Protein AF-A0A962MJF7-F1 (afdb_monomer)

Secondary structure (DSSP, 8-state):
-HHHHHHHHHHHHHHHHHHHHHHHHHHHHHHT-THHHHTT---HHHHHHHHHHTT--HHHHHHHHHHHHHH-HHHHHHHHHHTT--HHHHHHHHT-

Solvent-accessible surface area (backbone atoms only — not comparable to full-atom values): 5480 Å² total; per-residue (Å²): 107,73,70,53,58,53,50,55,50,50,57,48,52,53,52,49,52,53,51,52,53,52,50,51,54,51,50,31,64,73,69,70,41,68,67,73,58,58,76,81,48,64,37,58,68,55,48,54,50,48,42,43,74,72,68,41,52,74,66,53,49,50,52,50,50,49,48,40,45,73,75,37,50,69,60,43,51,54,49,47,48,66,31,69,53,52,71,78,55,47,58,56,60,77,71,104

Radius of gyration: 16.14 Å; Cα contacts (8 Å, |Δi|>4): 37; chains: 1; bounding box: 36×28×46 Å

Nearest PDB structures (foldseek):
  4yln-assembly1_F  TM=2.758E-01  e=7.941E+00  Escherichia coli

Foldseek 3Di:
DVVVVVVVVVVVVVVVVLVVLVVVVVVCVVVVPVVVNVVPACAPVNVVVVCVVVPDDPVNVLVVLQVCCVPPVPVSLVVCVSNVDDPVVSVVSSVD

Mean predicted aligned error: 7.61 Å

Structure (mmCIF, N/CA/C/O backbone):
data_AF-A0A962MJF7-F1
#
_entry.id   AF-A0A962MJF7-F1
#
loop_
_atom_site.group_PDB
_atom_site.id
_atom_site.type_symbol
_atom_site.label_atom_id
_atom_site.label_alt_id
_atom_site.label_comp_id
_atom_site.label_asym_id
_atom_site.label_entity_id
_atom_site.label_seq_id
_atom_site.pdbx_PDB_ins_code
_atom_site.Cartn_x
_atom_site.Cartn_y
_atom_site.Cartn_z
_atom_site.occupancy
_atom_site.B_iso_or_equiv
_atom_site.auth_seq_id
_atom_site.auth_comp_id
_atom_site.auth_asym_id
_atom_site.auth_atom_id
_atom_site.pdbx_PDB_model_num
ATOM 1 N N . SER A 1 1 ? -12.677 11.860 26.730 1.00 79.38 1 SER A N 1
ATOM 2 C CA . SER A 1 1 ? -11.894 13.112 26.669 1.00 79.38 1 SER A CA 1
ATOM 3 C C . SER A 1 1 ? -11.973 13.668 25.253 1.00 79.38 1 SER A C 1
ATOM 5 O O . SER A 1 1 ? -12.218 12.888 24.339 1.00 79.38 1 SER A O 1
ATOM 7 N N . GLN A 1 2 ? -11.758 14.974 25.053 1.00 85.12 2 GLN A N 1
ATOM 8 C CA . GLN A 1 2 ? -11.687 15.576 23.707 1.00 85.12 2 GLN A CA 1
ATOM 9 C C . GLN A 1 2 ? -10.656 14.870 22.809 1.00 85.12 2 GLN A C 1
ATOM 11 O O . GLN A 1 2 ? -10.923 14.628 21.640 1.00 85.12 2 GLN A O 1
ATOM 16 N N . SER A 1 3 ? -9.531 14.433 23.384 1.00 91.12 3 SER A N 1
ATOM 17 C CA . SER A 1 3 ? -8.518 13.641 22.674 1.00 91.12 3 SER A CA 1
ATOM 18 C C . SER A 1 3 ? -9.065 12.339 22.073 1.00 91.12 3 SER A C 1
ATOM 20 O O . SER A 1 3 ? -8.661 11.983 20.974 1.00 91.12 3 SER A O 1
ATOM 22 N N . ARG A 1 4 ? -9.996 11.645 22.746 1.00 93.12 4 ARG A N 1
ATOM 23 C CA . ARG A 1 4 ? -10.601 10.423 22.191 1.00 93.12 4 ARG A CA 1
ATOM 24 C C . ARG A 1 4 ? -11.481 10.732 20.979 1.00 93.12 4 ARG A C 1
ATOM 26 O O . ARG A 1 4 ? -11.314 10.093 19.960 1.00 93.12 4 ARG A O 1
ATOM 33 N N . ILE A 1 5 ? -12.317 11.768 21.062 1.00 95.56 5 ILE A N 1
ATOM 34 C CA . ILE A 1 5 ? -13.199 12.179 19.953 1.00 95.56 5 ILE A CA 1
ATOM 35 C C . ILE A 1 5 ? -12.380 12.559 18.711 1.00 95.56 5 ILE A C 1
ATOM 37 O O . ILE A 1 5 ? -12.735 12.182 17.602 1.00 95.56 5 ILE A O 1
ATOM 41 N N . LEU A 1 6 ? -11.263 13.273 18.894 1.00 94.75 6 LEU A N 1
ATOM 42 C CA . LEU A 1 6 ? -10.377 13.636 17.783 1.00 94.75 6 LEU A CA 1
ATOM 43 C C . LEU A 1 6 ? -9.688 12.418 17.154 1.00 94.75 6 LEU A C 1
ATOM 45 O O . LEU A 1 6 ? -9.541 12.383 15.938 1.00 94.75 6 LEU A O 1
ATOM 49 N N . LYS A 1 7 ? -9.291 11.422 17.958 1.00 89.31 7 LYS A N 1
ATOM 50 C CA . LYS A 1 7 ? -8.733 10.159 17.449 1.00 89.31 7 LYS A CA 1
ATOM 51 C C . LYS A 1 7 ? -9.777 9.349 16.683 1.00 89.31 7 LYS A C 1
ATOM 53 O O . LYS A 1 7 ? -9.504 8.922 15.572 1.00 89.31 7 LYS A O 1
ATOM 58 N N . ASP A 1 8 ? -10.984 9.226 17.230 1.00 92.75 8 ASP A N 1
ATOM 59 C CA . ASP A 1 8 ? -12.074 8.498 16.577 1.00 92.75 8 ASP A CA 1
ATOM 60 C C . ASP A 1 8 ? -12.432 9.138 15.221 1.00 92.75 8 ASP A C 1
ATOM 62 O O . ASP A 1 8 ? -12.630 8.431 14.232 1.00 92.75 8 ASP A O 1
ATOM 66 N N . HIS A 1 9 ? -12.456 10.477 15.156 1.00 93.38 9 HIS A N 1
ATOM 67 C CA . HIS A 1 9 ? -12.688 11.214 13.912 1.00 93.38 9 HIS A CA 1
ATOM 68 C C . HIS A 1 9 ? -11.527 11.072 12.918 1.00 93.38 9 HIS A C 1
ATOM 70 O O . HIS A 1 9 ? -11.760 10.924 11.723 1.00 93.38 9 HIS A O 1
ATOM 76 N N . PHE A 1 10 ? -10.280 11.077 13.394 1.00 88.12 10 PHE A N 1
ATOM 77 C CA . PHE A 1 10 ? -9.115 10.805 12.552 1.00 88.12 10 PHE A CA 1
ATOM 78 C C . PHE A 1 10 ? -9.213 9.419 11.896 1.00 88.12 10 PHE A C 1
ATOM 80 O O . PHE A 1 10 ? -9.077 9.302 10.680 1.00 88.12 10 PHE A O 1
ATOM 87 N N . ASP A 1 11 ? -9.546 8.388 12.674 1.00 84.69 11 ASP A N 1
ATOM 88 C CA . ASP A 1 11 ? -9.709 7.027 12.153 1.00 84.69 11 ASP A CA 1
ATOM 89 C C . ASP A 1 11 ? -10.888 6.919 11.170 1.00 84.69 11 ASP A C 1
ATOM 91 O O . ASP A 1 11 ? -10.885 6.084 10.263 1.00 84.69 11 ASP A O 1
ATOM 95 N N . GLU A 1 12 ? -11.927 7.739 11.344 1.00 93.75 12 GLU A N 1
ATOM 96 C CA . GLU A 1 12 ? -13.044 7.841 10.403 1.00 93.75 12 GLU A CA 1
ATOM 97 C C . GLU A 1 12 ? -12.625 8.477 9.077 1.00 93.75 12 GLU A C 1
ATOM 99 O O . GLU A 1 12 ? -12.917 7.910 8.022 1.00 93.75 12 GLU A O 1
ATOM 104 N N . LEU A 1 13 ? -11.862 9.571 9.122 1.00 89.06 13 LEU A N 1
ATOM 105 C CA . LEU A 1 13 ? -11.303 10.205 7.927 1.00 89.06 13 LEU A CA 1
ATOM 106 C C . LEU A 1 13 ? -10.400 9.242 7.148 1.00 89.06 13 LEU A C 1
ATOM 108 O O . LEU A 1 13 ? -10.494 9.171 5.924 1.00 89.06 13 LEU A O 1
ATOM 112 N N . GLU A 1 14 ? -9.578 8.445 7.832 1.00 80.00 14 GLU A N 1
ATOM 113 C CA . GLU A 1 14 ? -8.756 7.416 7.180 1.00 80.00 14 GLU A CA 1
ATOM 114 C C . GLU A 1 14 ? -9.615 6.371 6.444 1.00 80.00 14 GLU A C 1
ATOM 116 O O . GLU A 1 14 ? -9.333 6.012 5.294 1.00 80.00 14 GLU A O 1
ATOM 121 N N . ARG A 1 15 ? -10.727 5.927 7.051 1.00 82.06 15 ARG A N 1
ATOM 122 C CA . ARG A 1 15 ? -11.680 5.012 6.395 1.00 82.06 15 ARG A CA 1
ATOM 123 C C . ARG A 1 15 ? -12.336 5.647 5.168 1.00 82.06 15 ARG A C 1
ATOM 125 O O . ARG A 1 15 ? -12.483 4.976 4.143 1.00 82.06 15 ARG A O 1
ATOM 132 N N . GLU A 1 16 ? -12.712 6.921 5.246 1.00 89.62 16 GLU A N 1
ATOM 133 C CA . GLU A 1 16 ? -13.288 7.656 4.116 1.00 89.62 16 GLU A CA 1
ATOM 134 C C . GLU A 1 16 ? -12.284 7.822 2.972 1.00 89.62 16 GLU A C 1
ATOM 136 O O . GLU A 1 16 ? -12.614 7.543 1.817 1.00 89.62 16 GLU A O 1
ATOM 141 N N . ILE A 1 17 ? -11.036 8.185 3.274 1.00 79.50 17 ILE A N 1
ATOM 142 C CA . ILE A 1 17 ? -9.953 8.286 2.286 1.00 79.50 17 ILE A CA 1
ATOM 143 C C . ILE A 1 17 ? -9.742 6.940 1.585 1.00 79.50 17 ILE A C 1
ATOM 145 O O . ILE A 1 17 ? -9.630 6.890 0.354 1.00 79.50 17 ILE A O 1
ATOM 149 N N . ALA A 1 18 ? -9.725 5.835 2.335 1.00 76.12 18 ALA A N 1
ATOM 150 C CA . ALA A 1 18 ? -9.603 4.496 1.764 1.00 76.12 18 ALA A CA 1
ATOM 151 C C . ALA A 1 18 ? -10.773 4.161 0.819 1.00 76.12 18 ALA A C 1
ATOM 153 O O . ALA A 1 18 ? -10.557 3.625 -0.276 1.00 76.12 18 ALA A O 1
ATOM 154 N N . LEU A 1 19 ? -12.006 4.519 1.197 1.00 84.06 19 LEU A N 1
ATOM 155 C CA . LEU A 1 19 ? -13.192 4.333 0.360 1.00 84.06 19 LEU A CA 1
ATOM 156 C C . LEU A 1 19 ? -13.120 5.169 -0.926 1.00 84.06 19 LEU A C 1
ATOM 158 O O . LEU A 1 19 ? -13.351 4.635 -2.013 1.00 84.06 19 LEU A O 1
ATOM 162 N N . LEU A 1 20 ? -12.751 6.447 -0.824 1.00 87.31 20 LEU A N 1
ATOM 163 C CA . LEU A 1 20 ? -12.604 7.349 -1.969 1.00 87.31 20 LEU A CA 1
ATOM 164 C C . LEU A 1 20 ? -11.527 6.854 -2.941 1.00 87.31 20 LEU A C 1
ATOM 166 O O . LEU A 1 20 ? -11.754 6.816 -4.150 1.00 87.31 20 LEU A O 1
ATOM 170 N N . ARG A 1 21 ? -10.383 6.373 -2.436 1.00 80.00 21 ARG A N 1
ATOM 171 C CA . ARG A 1 21 ? -9.337 5.749 -3.268 1.00 80.00 21 ARG A CA 1
ATOM 172 C C . ARG A 1 21 ? -9.851 4.505 -3.994 1.00 80.00 21 ARG A C 1
ATOM 174 O O . ARG A 1 21 ? -9.543 4.303 -5.168 1.00 80.00 21 ARG A O 1
ATOM 181 N N . LYS A 1 22 ? -10.658 3.668 -3.332 1.00 81.12 22 LYS A N 1
ATOM 182 C CA . LYS A 1 22 ? -11.290 2.500 -3.971 1.00 81.12 22 LYS A CA 1
ATOM 183 C C . LYS A 1 22 ? -12.248 2.922 -5.090 1.00 81.12 22 LYS A C 1
ATOM 185 O O . LYS A 1 22 ? -12.241 2.303 -6.152 1.00 81.12 22 LYS A O 1
ATOM 190 N N . GLN A 1 23 ? -13.034 3.975 -4.873 1.00 87.94 23 GLN A N 1
ATOM 191 C CA . GLN A 1 23 ? -13.927 4.532 -5.893 1.00 87.94 23 GLN A CA 1
ATOM 192 C C . GLN A 1 23 ? -13.142 5.088 -7.088 1.00 87.94 23 GLN A C 1
ATOM 194 O O . GLN A 1 23 ? -13.480 4.771 -8.225 1.00 87.94 23 GLN A O 1
ATOM 199 N N . GLN A 1 24 ? -12.049 5.823 -6.851 1.00 84.31 24 GLN A N 1
ATOM 200 C CA . GLN A 1 24 ? -11.153 6.286 -7.917 1.00 84.31 24 GLN A CA 1
ATOM 201 C C . GLN A 1 24 ? -10.612 5.120 -8.751 1.00 84.31 24 GLN A C 1
ATOM 203 O O . GLN A 1 24 ? -10.692 5.164 -9.976 1.00 84.31 24 GLN A O 1
ATOM 208 N N . LYS A 1 25 ? -10.137 4.040 -8.108 1.00 81.06 25 LYS A N 1
ATOM 209 C CA . LYS A 1 25 ? -9.674 2.833 -8.817 1.00 81.06 25 LYS A CA 1
ATOM 210 C C . LYS A 1 25 ? -10.768 2.216 -9.693 1.00 81.06 25 LYS A C 1
ATOM 212 O O . LYS A 1 25 ? -10.482 1.803 -10.813 1.00 81.06 25 LYS A O 1
ATOM 217 N N . ALA A 1 26 ? -12.011 2.172 -9.210 1.00 84.88 26 ALA A N 1
ATOM 218 C CA . ALA A 1 26 ? -13.140 1.653 -9.981 1.00 84.88 26 ALA A CA 1
ATOM 219 C C . ALA A 1 26 ? -13.475 2.535 -11.195 1.00 84.88 26 ALA A C 1
ATOM 221 O O . ALA A 1 26 ? -13.691 2.009 -12.282 1.00 84.88 26 ALA A O 1
ATOM 222 N N . ILE A 1 27 ? -13.468 3.862 -11.030 1.00 87.38 27 ILE A N 1
ATOM 223 C CA . ILE A 1 27 ? -13.680 4.813 -12.132 1.00 87.38 27 ILE A CA 1
ATOM 224 C C . ILE A 1 27 ? -12.599 4.633 -13.198 1.00 87.38 27 ILE A C 1
ATOM 226 O O . ILE A 1 27 ? -12.920 4.494 -14.372 1.00 87.38 27 ILE A O 1
ATOM 230 N N . VAL A 1 28 ? -11.331 4.559 -12.796 1.00 84.94 28 VAL A N 1
ATOM 231 C CA . VAL A 1 28 ? -10.219 4.338 -13.727 1.00 84.94 28 VAL A CA 1
ATOM 232 C C . VAL A 1 28 ? -10.346 3.010 -14.473 1.00 84.94 28 VAL A C 1
ATOM 234 O O . VAL A 1 28 ? -10.147 2.974 -15.684 1.00 84.94 28 VAL A O 1
ATOM 237 N N . ALA A 1 29 ? -10.738 1.933 -13.788 1.00 80.88 29 ALA A N 1
ATOM 238 C CA . ALA A 1 29 ? -10.981 0.645 -14.435 1.00 80.88 29 ALA A CA 1
ATOM 239 C C . ALA A 1 29 ? -12.118 0.710 -15.473 1.00 80.88 29 ALA A C 1
ATOM 241 O O . ALA A 1 29 ? -12.025 0.066 -16.515 1.00 80.88 29 ALA A O 1
ATOM 242 N N . LEU A 1 30 ? -13.169 1.495 -15.206 1.00 88.38 30 LEU A N 1
ATOM 243 C CA . LEU A 1 30 ? -14.269 1.723 -16.149 1.00 88.38 30 LEU A CA 1
ATOM 244 C C . LEU A 1 30 ? -13.845 2.581 -17.347 1.00 88.38 30 LEU A C 1
ATOM 246 O O . LEU A 1 30 ? -14.276 2.306 -18.463 1.00 88.38 30 LEU A O 1
ATOM 250 N N . LEU A 1 31 ? -13.013 3.599 -17.118 1.00 89.88 31 LEU A N 1
ATOM 251 C CA . LEU A 1 31 ? -12.490 4.479 -18.167 1.00 89.88 31 LEU A CA 1
ATOM 252 C C . LEU A 1 31 ? -11.398 3.816 -19.016 1.00 89.88 31 LEU A C 1
ATOM 254 O O . LEU A 1 31 ? -11.173 4.247 -20.138 1.00 89.88 31 LEU A O 1
ATOM 258 N N . GLN A 1 32 ? -10.749 2.766 -18.502 1.00 85.06 32 GLN A N 1
ATOM 259 C CA . GLN A 1 32 ? -9.572 2.134 -19.111 1.00 85.06 32 GLN A CA 1
ATOM 260 C C . GLN A 1 32 ? -8.367 3.087 -19.252 1.00 85.06 32 GLN A C 1
ATOM 262 O O . GLN A 1 32 ? -7.545 2.915 -20.146 1.00 85.06 32 GLN A O 1
ATOM 267 N N . GLU A 1 33 ? -8.236 4.050 -18.332 1.00 85.25 33 GLU A N 1
ATOM 268 C CA . GLU A 1 33 ? -7.173 5.075 -18.314 1.00 85.25 33 GLU A CA 1
ATOM 269 C C . GLU A 1 33 ? -6.282 4.940 -17.055 1.00 85.25 33 GLU A C 1
ATOM 271 O O . GLU A 1 33 ? -6.399 5.738 -16.113 1.00 85.25 33 GLU A O 1
ATOM 276 N N . PRO A 1 34 ? -5.423 3.903 -16.961 1.00 71.8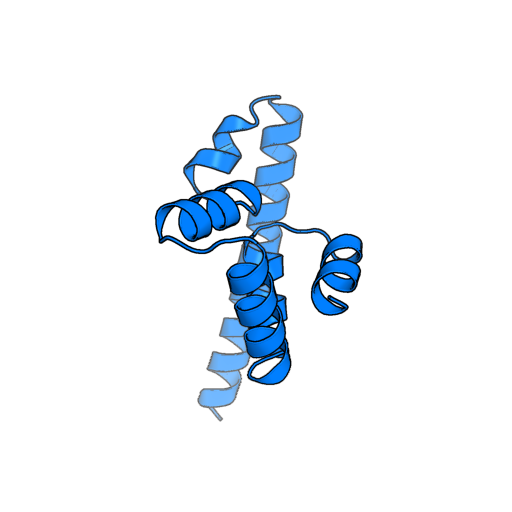1 34 PRO A N 1
ATOM 277 C CA . PRO A 1 34 ? -4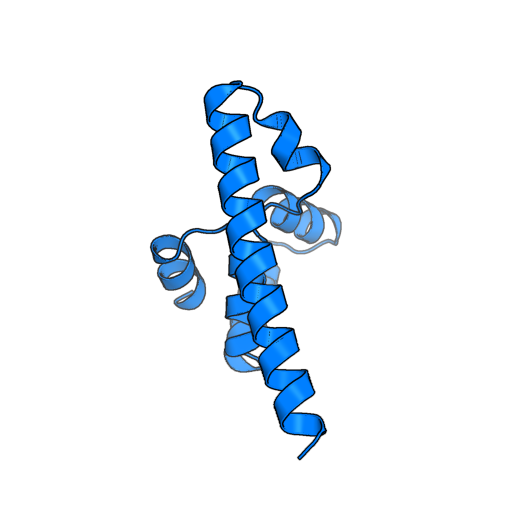.614 3.616 -15.767 1.00 71.81 34 PRO A CA 1
ATOM 278 C C . PRO A 1 34 ? -3.717 4.786 -15.317 1.00 71.81 34 PRO A C 1
ATOM 280 O O . PRO A 1 34 ? -3.479 4.959 -14.119 1.00 71.81 34 PRO A O 1
ATOM 283 N N . GLU A 1 35 ? -3.291 5.639 -16.246 1.00 77.31 35 GLU A N 1
ATOM 284 C CA . GLU A 1 35 ? -2.467 6.829 -16.019 1.00 77.31 35 GLU A CA 1
ATOM 285 C C . GLU A 1 35 ? -3.095 7.859 -15.060 1.00 77.31 35 GLU A C 1
ATOM 287 O O . GLU A 1 35 ? -2.381 8.643 -14.424 1.00 77.31 35 GLU A O 1
ATOM 292 N N . LEU A 1 36 ? -4.425 7.856 -14.905 1.00 75.62 36 LEU A N 1
ATOM 293 C CA . LEU A 1 36 ? -5.126 8.749 -13.979 1.00 75.62 36 LEU A CA 1
ATOM 294 C C . LEU A 1 36 ? -4.833 8.420 -12.505 1.00 75.62 36 LEU A C 1
ATOM 296 O O . LEU A 1 36 ? -4.834 9.325 -11.668 1.00 75.62 36 LEU A O 1
ATOM 300 N N . LEU A 1 37 ? -4.543 7.154 -12.178 1.00 67.69 37 LEU A N 1
ATOM 301 C CA . LEU A 1 37 ? -4.127 6.749 -10.827 1.00 67.69 37 LEU A CA 1
ATOM 302 C C . LEU A 1 37 ? -2.652 7.069 -10.567 1.00 67.69 37 LEU A C 1
ATOM 304 O O . LEU A 1 37 ? -2.285 7.475 -9.463 1.00 67.69 37 LEU A O 1
ATOM 308 N N . GLU A 1 38 ? -1.805 6.915 -11.584 1.00 63.59 38 GLU A N 1
ATOM 309 C CA . GLU A 1 38 ? -0.353 7.079 -11.463 1.00 63.59 38 GLU A CA 1
ATOM 310 C C . GLU A 1 38 ? 0.075 8.531 -11.218 1.00 63.59 38 GLU A C 1
ATOM 312 O O . GLU A 1 38 ? 1.094 8.783 -10.568 1.00 63.59 38 GLU A O 1
ATOM 317 N N . LYS A 1 39 ? -0.721 9.506 -11.679 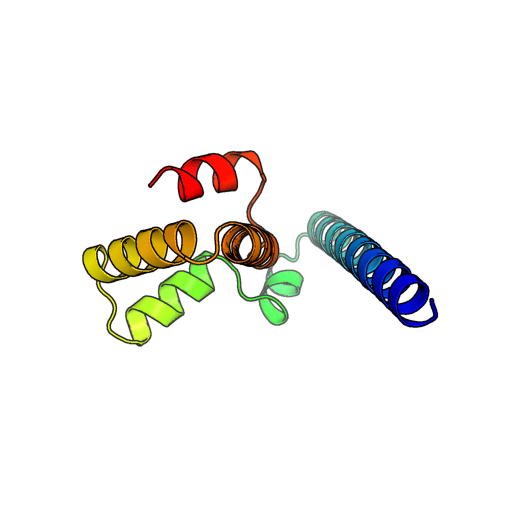1.00 63.03 39 LYS A N 1
ATOM 318 C CA . LYS A 1 39 ? -0.418 10.934 -11.494 1.00 63.03 39 LYS A CA 1
ATOM 319 C C . LYS A 1 39 ? -0.362 11.370 -10.030 1.00 63.03 39 LYS A C 1
ATOM 321 O O . LYS A 1 39 ? 0.420 12.262 -9.712 1.00 63.03 39 LYS A O 1
ATOM 326 N N . ASN A 1 40 ? -1.146 10.748 -9.149 1.00 60.16 40 ASN A N 1
ATOM 327 C CA . ASN A 1 40 ? -1.343 11.231 -7.777 1.00 60.16 40 ASN A CA 1
ATOM 328 C C . ASN A 1 40 ? -0.867 10.260 -6.685 1.00 60.16 40 ASN A C 1
ATOM 330 O O . ASN A 1 40 ? -0.980 10.586 -5.505 1.00 60.16 40 ASN A O 1
ATOM 334 N N . MET A 1 41 ? -0.333 9.086 -7.038 1.00 70.50 41 MET A N 1
ATOM 335 C CA . MET A 1 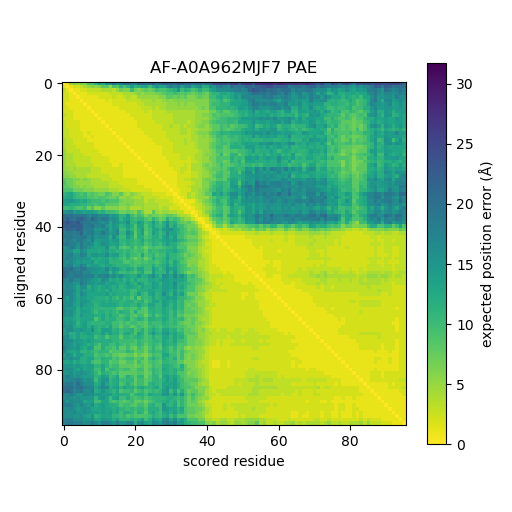41 ? 0.093 8.076 -6.063 1.00 70.50 41 MET A CA 1
ATOM 336 C C . MET A 1 41 ? 1.549 7.645 -6.264 1.00 70.50 41 MET A C 1
ATOM 338 O O . MET A 1 41 ? 2.026 7.463 -7.386 1.00 70.50 41 MET A O 1
ATOM 342 N N . VAL A 1 42 ? 2.259 7.436 -5.152 1.00 79.06 42 VAL A N 1
ATOM 343 C CA . VAL A 1 42 ? 3.505 6.665 -5.161 1.00 79.06 42 VAL A CA 1
ATOM 344 C C . VAL A 1 42 ? 3.107 5.194 -5.181 1.00 79.06 42 VAL A C 1
ATOM 346 O O . VAL A 1 42 ? 2.631 4.661 -4.187 1.00 79.06 42 VAL A O 1
ATOM 349 N N . THR A 1 43 ? 3.243 4.550 -6.336 1.00 85.00 43 THR A N 1
ATOM 350 C CA . THR A 1 43 ? 3.051 3.101 -6.467 1.00 85.00 43 THR A CA 1
ATOM 351 C C . THR A 1 43 ? 4.271 2.352 -5.932 1.00 85.00 43 THR A C 1
ATOM 353 O O . THR A 1 43 ? 5.350 2.933 -5.787 1.00 85.00 43 THR A O 1
ATOM 356 N N . LYS A 1 44 ? 4.137 1.041 -5.690 1.00 86.75 44 LYS A N 1
ATOM 357 C CA . LYS A 1 44 ? 5.270 0.161 -5.351 1.00 86.75 44 LYS A CA 1
ATOM 358 C C . LYS A 1 44 ? 6.433 0.303 -6.339 1.00 86.75 44 LYS A C 1
ATOM 360 O O . LYS A 1 44 ? 7.572 0.482 -5.917 1.00 86.75 44 LYS A O 1
ATOM 365 N N . ASP A 1 45 ? 6.155 0.268 -7.639 1.00 86.56 45 ASP A N 1
ATOM 366 C CA . ASP A 1 45 ? 7.201 0.337 -8.665 1.00 86.56 45 ASP A CA 1
ATOM 367 C C . ASP A 1 45 ? 7.904 1.696 -8.665 1.00 86.56 45 ASP A C 1
ATOM 369 O O . ASP A 1 45 ? 9.131 1.769 -8.758 1.00 86.56 45 ASP A O 1
ATOM 373 N N . ARG A 1 46 ? 7.143 2.779 -8.464 1.00 86.69 46 ARG A N 1
ATOM 374 C CA . ARG A 1 46 ? 7.700 4.125 -8.310 1.00 86.69 46 A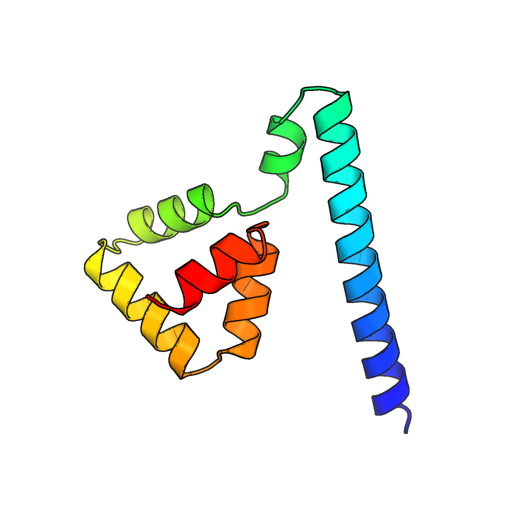RG A CA 1
ATOM 375 C C . ARG A 1 46 ? 8.546 4.245 -7.045 1.00 86.69 46 ARG A C 1
ATOM 377 O O . ARG A 1 46 ? 9.606 4.862 -7.093 1.00 86.69 46 ARG A O 1
ATOM 384 N N . TRP A 1 47 ? 8.118 3.640 -5.940 1.00 91.38 47 TRP A N 1
ATOM 385 C CA . TRP A 1 47 ? 8.897 3.587 -4.703 1.00 91.38 47 TRP A CA 1
ATOM 386 C C . TRP A 1 47 ? 10.231 2.855 -4.899 1.00 91.38 47 TRP A C 1
ATOM 388 O O . TRP A 1 47 ? 11.283 3.401 -4.574 1.00 91.38 47 TRP A O 1
ATOM 398 N N . VAL A 1 48 ? 10.214 1.671 -5.520 1.00 91.75 48 VAL A N 1
ATOM 399 C CA . VAL A 1 48 ? 11.437 0.917 -5.849 1.00 91.75 48 VAL A CA 1
ATOM 400 C C . VAL A 1 48 ? 12.350 1.724 -6.777 1.00 91.75 48 VAL A C 1
ATOM 402 O O . VAL A 1 48 ? 13.565 1.745 -6.580 1.00 91.75 48 VAL A O 1
ATOM 405 N N . ALA A 1 49 ? 11.789 2.421 -7.770 1.00 92.06 49 ALA A N 1
ATOM 406 C CA . ALA A 1 49 ? 12.557 3.291 -8.656 1.00 92.06 49 ALA A CA 1
ATOM 407 C C . ALA A 1 49 ? 13.226 4.449 -7.895 1.00 92.06 49 ALA A C 1
ATOM 409 O O . ALA A 1 49 ? 14.391 4.747 -8.157 1.00 92.06 49 ALA A O 1
ATOM 410 N N . ILE A 1 50 ? 12.530 5.055 -6.926 1.00 92.12 50 ILE A N 1
ATOM 411 C CA . ILE A 1 50 ? 13.091 6.094 -6.051 1.00 92.12 50 ILE A CA 1
ATOM 412 C C . ILE A 1 50 ? 14.249 5.528 -5.224 1.00 92.12 50 ILE A C 1
ATOM 414 O O . ILE A 1 50 ? 15.330 6.105 -5.254 1.00 92.12 50 ILE A O 1
ATOM 418 N N . MET A 1 51 ? 14.075 4.381 -4.554 1.00 94.50 51 MET A N 1
ATOM 419 C CA . MET A 1 51 ? 15.144 3.771 -3.748 1.00 94.50 51 MET A CA 1
ATOM 420 C C . MET A 1 51 ? 16.396 3.475 -4.585 1.00 94.50 51 MET A C 1
ATOM 422 O O . MET A 1 51 ? 17.507 3.827 -4.183 1.00 94.50 51 MET A O 1
ATOM 426 N N . LYS A 1 52 ? 16.220 2.902 -5.784 1.00 95.50 52 LYS A N 1
ATOM 427 C CA . LYS A 1 52 ? 17.323 2.660 -6.729 1.00 95.50 52 LYS A CA 1
ATOM 428 C C . LYS A 1 52 ? 18.009 3.958 -7.150 1.00 95.50 52 LYS A C 1
ATOM 430 O O . LYS A 1 52 ? 19.235 4.032 -7.139 1.00 95.50 52 LYS A O 1
ATOM 435 N N . ALA A 1 53 ? 17.237 4.995 -7.481 1.00 95.81 53 ALA A N 1
ATOM 436 C CA . ALA A 1 53 ? 17.775 6.310 -7.829 1.00 95.81 53 ALA A CA 1
ATOM 437 C C . ALA A 1 53 ? 18.508 6.981 -6.652 1.00 95.81 53 ALA A C 1
ATOM 439 O O . ALA A 1 53 ? 19.437 7.754 -6.869 1.00 95.81 53 ALA A O 1
ATOM 440 N N . SER A 1 54 ? 18.134 6.653 -5.413 1.00 95.69 54 SER A N 1
ATOM 441 C CA . SER A 1 54 ? 18.824 7.069 -4.187 1.00 95.69 54 SER A CA 1
ATOM 442 C C . SER A 1 54 ? 20.063 6.226 -3.850 1.00 95.69 54 SER A C 1
ATOM 444 O O . SER A 1 54 ? 20.684 6.461 -2.817 1.00 95.69 54 SER A O 1
ATOM 446 N N . GLY A 1 55 ? 20.445 5.267 -4.699 1.00 95.69 55 GLY A N 1
ATOM 447 C CA . GLY A 1 55 ? 21.658 4.463 -4.536 1.00 95.69 55 GLY A CA 1
ATOM 448 C C . GLY A 1 55 ? 21.478 3.174 -3.734 1.00 95.69 55 GLY A C 1
ATOM 449 O O . GLY A 1 55 ? 22.474 2.547 -3.382 1.00 95.69 55 GLY A O 1
ATOM 450 N N . PHE A 1 56 ? 20.241 2.755 -3.448 1.00 96.69 56 PHE A N 1
ATOM 451 C CA . PHE A 1 56 ? 20.000 1.458 -2.821 1.00 96.69 56 PHE A CA 1
ATOM 452 C C . PHE A 1 56 ? 20.089 0.338 -3.862 1.00 96.69 56 PHE A C 1
ATOM 454 O O . PHE A 1 56 ? 19.363 0.335 -4.860 1.00 96.69 56 PHE A O 1
ATOM 461 N N . ASP A 1 57 ? 20.937 -0.651 -3.592 1.00 95.31 57 ASP A N 1
ATOM 462 C CA . ASP A 1 57 ? 20.889 -1.944 -4.268 1.00 95.31 57 ASP A CA 1
ATOM 463 C C . ASP A 1 57 ? 19.824 -2.865 -3.636 1.00 95.31 57 ASP A C 1
ATOM 465 O O . ASP A 1 57 ? 19.138 -2.509 -2.673 1.00 95.31 57 ASP A O 1
ATOM 469 N N . GLU A 1 58 ? 19.641 -4.065 -4.190 1.00 93.69 58 GLU A N 1
ATOM 470 C CA . GLU A 1 58 ? 18.631 -5.004 -3.684 1.00 93.69 58 GLU A CA 1
ATOM 471 C C . GLU A 1 58 ? 18.884 -5.460 -2.245 1.00 93.69 58 GLU A C 1
ATOM 473 O O . GLU A 1 58 ? 17.928 -5.667 -1.495 1.00 93.69 58 GLU A O 1
ATOM 478 N N . ALA A 1 59 ? 20.146 -5.601 -1.839 1.00 95.62 59 ALA A N 1
ATOM 479 C CA . ALA A 1 59 ? 20.494 -6.023 -0.487 1.00 95.62 59 ALA A CA 1
ATOM 480 C C . ALA A 1 59 ? 20.196 -4.912 0.531 1.00 95.62 59 ALA A C 1
ATOM 482 O O . ALA A 1 59 ? 19.608 -5.169 1.585 1.00 95.62 59 ALA A O 1
ATOM 483 N N . ALA A 1 60 ? 20.529 -3.667 0.192 1.00 96.12 60 ALA A N 1
ATOM 484 C CA . ALA A 1 60 ? 20.213 -2.487 0.981 1.00 96.12 60 ALA A CA 1
ATOM 485 C C . ALA A 1 60 ? 18.698 -2.278 1.102 1.00 96.12 60 ALA A C 1
ATOM 487 O O . ALA A 1 60 ? 18.209 -2.022 2.201 1.00 96.12 60 ALA A O 1
ATOM 488 N N . MET A 1 61 ? 17.934 -2.450 0.012 1.00 95.69 61 MET A N 1
ATOM 489 C CA . MET A 1 61 ? 16.466 -2.368 0.054 1.00 95.69 61 MET A CA 1
ATOM 490 C C . MET A 1 61 ? 15.861 -3.426 0.984 1.00 95.69 61 MET A C 1
ATOM 492 O O . MET A 1 61 ? 14.983 -3.105 1.781 1.00 95.69 61 MET A O 1
ATOM 496 N N . ARG A 1 62 ? 16.353 -4.672 0.933 1.00 95.06 62 ARG A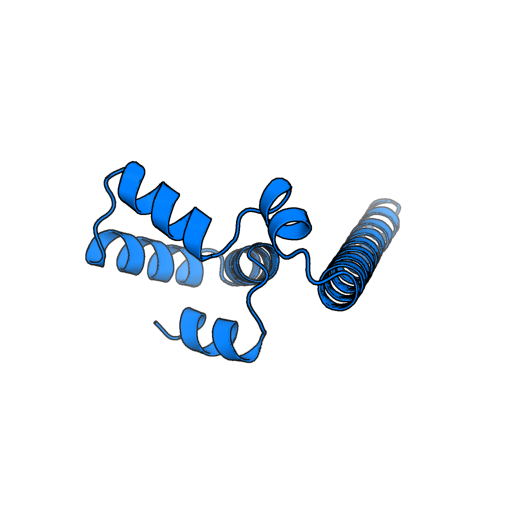 N 1
ATOM 497 C CA . ARG A 1 62 ? 15.913 -5.748 1.841 1.00 95.06 62 ARG A CA 1
ATOM 498 C C . ARG A 1 62 ? 16.260 -5.456 3.296 1.00 95.06 62 ARG A C 1
ATOM 500 O O . ARG A 1 62 ? 15.427 -5.655 4.170 1.00 95.06 62 ARG A O 1
ATOM 507 N N . THR A 1 63 ? 17.462 -4.948 3.547 1.00 96.50 63 THR A N 1
ATOM 508 C CA . THR A 1 63 ? 17.909 -4.603 4.903 1.00 96.50 63 THR A CA 1
ATOM 509 C C . THR A 1 63 ? 17.052 -3.482 5.485 1.00 96.50 63 THR A C 1
ATOM 511 O O . THR A 1 63 ? 16.608 -3.568 6.626 1.00 96.50 63 THR A O 1
ATOM 514 N N . TRP A 1 64 ? 16.778 -2.445 4.687 1.00 95.88 64 TRP A N 1
ATOM 515 C CA . TRP A 1 64 ? 15.873 -1.362 5.066 1.00 95.88 64 TRP A CA 1
ATOM 516 C C . TRP A 1 64 ? 14.471 -1.885 5.387 1.00 95.88 64 TRP A C 1
ATOM 518 O O . TRP A 1 64 ? 13.926 -1.553 6.434 1.00 95.88 64 TRP A O 1
ATOM 528 N N . HIS A 1 65 ? 13.929 -2.744 4.522 1.00 96.19 65 HIS A N 1
ATOM 529 C CA . HIS A 1 65 ? 12.613 -3.360 4.688 1.00 96.19 65 HIS A CA 1
ATOM 530 C C . HIS A 1 65 ? 12.495 -4.138 6.002 1.00 96.19 65 HIS A C 1
ATOM 532 O O . HIS A 1 65 ? 11.595 -3.885 6.798 1.00 96.19 65 HIS A O 1
ATOM 538 N N . GLN A 1 66 ? 13.452 -5.032 6.263 1.00 97.12 66 GLN A N 1
ATOM 539 C CA . GLN A 1 66 ? 13.497 -5.833 7.487 1.00 97.12 66 GLN A CA 1
ATOM 540 C C . GLN A 1 66 ? 13.624 -4.956 8.734 1.00 97.12 66 GLN A C 1
ATOM 542 O O . GLN A 1 66 ? 12.968 -5.214 9.740 1.00 97.12 66 GLN A O 1
ATOM 547 N N . LYS A 1 67 ? 14.430 -3.888 8.668 1.00 97.69 67 LYS A N 1
ATOM 548 C CA . LYS A 1 67 ? 14.565 -2.943 9.781 1.00 97.69 67 LYS A CA 1
ATOM 549 C C . LYS A 1 67 ? 13.298 -2.138 10.020 1.00 97.69 67 LYS A C 1
ATOM 551 O O . LYS A 1 67 ? 12.951 -1.914 11.174 1.00 97.69 67 LYS A O 1
ATOM 556 N N . PHE A 1 68 ? 12.597 -1.733 8.967 1.00 97.12 68 PHE A N 1
ATOM 557 C CA . PHE A 1 68 ? 11.335 -1.022 9.117 1.00 97.12 68 PHE A CA 1
ATOM 558 C C . PHE A 1 68 ? 10.257 -1.920 9.743 1.00 97.12 68 PHE A C 1
ATOM 560 O O . PHE A 1 68 ? 9.605 -1.499 10.694 1.00 97.12 68 PHE A O 1
ATOM 567 N N . GLU A 1 69 ? 10.132 -3.172 9.292 1.00 97.62 69 GLU A N 1
ATOM 568 C CA . GLU A 1 69 ? 9.219 -4.154 9.898 1.00 97.62 69 GLU A CA 1
ATOM 569 C C . GLU A 1 69 ? 9.568 -4.445 11.368 1.00 97.62 69 GLU A C 1
ATOM 571 O O . GLU A 1 69 ? 8.670 -4.521 12.199 1.00 97.62 69 GLU A O 1
ATOM 576 N N . GLU A 1 70 ? 10.855 -4.587 11.704 1.00 97.44 70 GLU A N 1
ATOM 577 C CA . GLU A 1 70 ? 11.309 -4.849 13.078 1.00 97.44 70 GLU A CA 1
ATOM 578 C C . GLU A 1 70 ? 11.013 -3.672 14.020 1.00 97.44 70 GLU A C 1
ATOM 580 O O . GLU A 1 70 ? 10.598 -3.878 15.160 1.00 97.44 70 GLU A O 1
ATOM 585 N N . MET A 1 71 ? 11.253 -2.443 13.557 1.00 97.25 71 MET A N 1
ATOM 586 C CA . MET A 1 71 ? 11.164 -1.246 14.394 1.00 97.25 71 MET A CA 1
ATOM 587 C C . MET A 1 71 ? 9.737 -0.709 14.514 1.00 97.25 71 MET A C 1
ATOM 589 O O . MET A 1 71 ? 9.345 -0.282 15.595 1.00 97.25 71 MET A O 1
ATOM 593 N N . GLU A 1 72 ? 8.975 -0.708 13.421 1.00 97.19 72 GLU A N 1
ATOM 594 C CA . GLU A 1 72 ? 7.675 -0.035 13.325 1.00 97.19 72 GLU A CA 1
ATOM 595 C C . GLU A 1 72 ? 6.683 -0.872 12.480 1.00 97.19 72 GLU A C 1
ATOM 59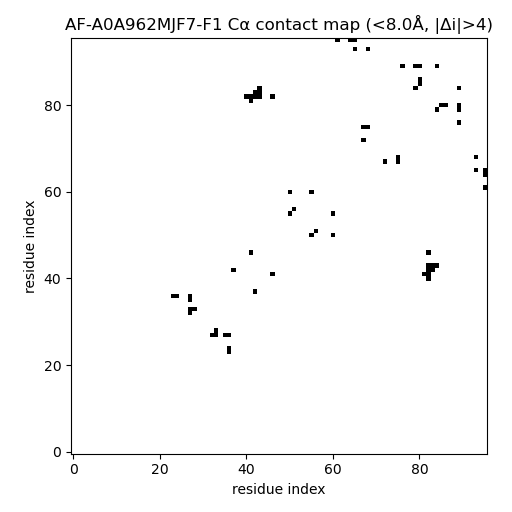7 O O . GLU A 1 72 ? 6.244 -0.436 11.410 1.00 97.19 72 GLU A O 1
ATOM 602 N N . PRO A 1 73 ? 6.299 -2.088 12.922 1.00 96.56 73 PRO A N 1
ATOM 603 C CA . PRO A 1 73 ? 5.504 -3.027 12.116 1.00 96.56 73 PRO A CA 1
ATOM 604 C C . PRO A 1 73 ? 4.121 -2.484 11.723 1.00 96.56 73 PRO A C 1
ATOM 606 O O . PRO A 1 73 ? 3.591 -2.813 10.658 1.00 96.56 73 PRO A O 1
ATOM 609 N N . GLU A 1 74 ? 3.517 -1.647 12.570 1.00 94.94 74 GLU A N 1
ATOM 610 C CA . GLU A 1 74 ? 2.219 -1.021 12.296 1.00 94.94 74 GLU A CA 1
ATOM 611 C C . GLU A 1 74 ? 2.332 0.094 11.246 1.00 94.94 74 GLU A C 1
ATOM 613 O O . GLU A 1 74 ? 1.495 0.181 10.346 1.00 94.94 74 GLU A O 1
ATOM 618 N N . GLU A 1 75 ? 3.385 0.914 11.303 1.00 94.81 75 GLU A N 1
ATOM 619 C CA . GLU A 1 75 ? 3.623 1.965 10.306 1.00 94.81 75 GLU A CA 1
ATOM 620 C C . GLU A 1 75 ? 4.077 1.380 8.972 1.00 94.81 75 GLU A C 1
ATOM 622 O O . GLU A 1 75 ? 3.675 1.856 7.910 1.00 94.81 75 GLU A O 1
ATOM 627 N N . HIS A 1 76 ? 4.841 0.291 9.005 1.00 96.31 76 HIS A N 1
ATOM 628 C CA . HIS A 1 76 ? 5.209 -0.433 7.802 1.00 96.31 76 HIS A CA 1
ATOM 629 C C . HIS A 1 76 ? 3.980 -1.030 7.091 1.00 96.31 76 HIS A C 1
ATOM 631 O O . HIS A 1 76 ? 3.858 -0.913 5.870 1.00 96.31 76 HIS A O 1
ATOM 637 N N . GLN A 1 77 ? 3.006 -1.572 7.834 1.00 94.00 77 GLN A N 1
ATOM 638 C CA . GLN A 1 77 ? 1.720 -1.997 7.270 1.00 94.00 77 GLN A CA 1
ATOM 639 C C . GLN A 1 77 ? 1.001 -0.836 6.559 1.00 94.00 77 GLN A C 1
ATOM 641 O O . GLN A 1 77 ? 0.644 -0.968 5.385 1.00 94.00 77 GLN A O 1
ATOM 646 N N . LYS A 1 78 ? 0.832 0.309 7.237 1.00 89.44 78 LYS A N 1
ATOM 647 C CA . LYS A 1 78 ? 0.177 1.503 6.666 1.00 89.44 78 LYS A CA 1
ATOM 648 C C . LYS A 1 78 ? 0.909 2.007 5.424 1.00 89.44 78 LYS A C 1
ATOM 650 O O . LYS A 1 78 ? 0.284 2.384 4.432 1.00 89.44 78 LYS A O 1
ATOM 655 N N . PHE A 1 79 ? 2.240 1.977 5.452 1.00 92.00 79 PHE A N 1
ATOM 656 C CA . PHE A 1 79 ? 3.070 2.353 4.318 1.00 92.00 79 PHE A CA 1
ATOM 657 C C . PHE A 1 79 ? 2.793 1.462 3.100 1.00 92.00 79 PHE A C 1
ATOM 659 O O . PHE A 1 79 ? 2.502 1.982 2.023 1.00 92.00 79 PHE A O 1
ATOM 666 N N . LEU A 1 80 ? 2.794 0.135 3.255 1.00 92.56 80 LEU A N 1
ATOM 667 C CA . LEU A 1 80 ? 2.517 -0.790 2.149 1.00 92.56 80 LEU A CA 1
ATOM 668 C C . LEU A 1 80 ? 1.092 -0.637 1.589 1.00 92.56 80 LEU A C 1
ATOM 670 O O . LEU A 1 80 ? 0.891 -0.704 0.374 1.00 92.56 80 LEU A O 1
ATOM 674 N N . GLU A 1 81 ? 0.109 -0.373 2.450 1.00 87.81 81 GLU A N 1
ATOM 675 C CA . GLU A 1 81 ? -1.263 -0.057 2.033 1.00 87.81 81 GLU A CA 1
ATOM 676 C C . GLU A 1 81 ? -1.328 1.254 1.238 1.00 87.81 81 GLU A C 1
ATOM 678 O O . GLU A 1 81 ? -2.037 1.337 0.228 1.00 87.81 81 GLU A O 1
ATOM 683 N N . SER A 1 82 ? -0.537 2.260 1.630 1.00 85.00 82 SER A N 1
ATOM 684 C CA . SER A 1 82 ? -0.444 3.545 0.926 1.00 85.00 82 SER A CA 1
ATOM 685 C C . SER A 1 82 ? 0.114 3.405 -0.496 1.00 85.00 82 SER A C 1
ATOM 687 O O . SER A 1 82 ? -0.326 4.120 -1.399 1.00 85.00 82 SER A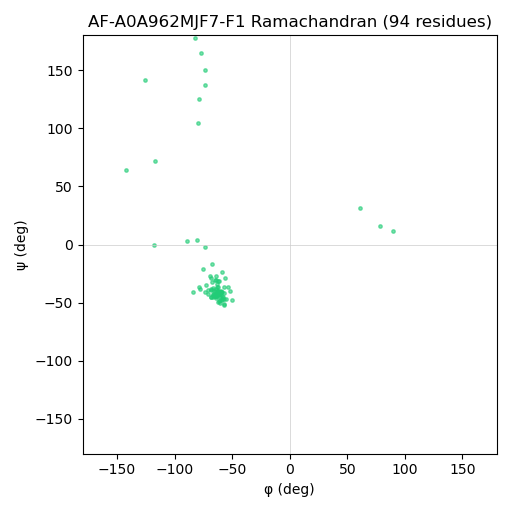 O 1
ATOM 689 N N . LEU A 1 83 ? 0.991 2.416 -0.724 1.00 87.38 83 LEU A N 1
ATOM 690 C CA . LEU A 1 83 ? 1.514 2.055 -2.048 1.00 87.38 83 LEU A CA 1
ATOM 691 C C . LEU A 1 83 ? 0.479 1.328 -2.927 1.00 87.38 83 LEU A C 1
ATOM 693 O O . LEU A 1 83 ? 0.760 0.991 -4.080 1.00 87.38 83 LEU A O 1
ATOM 697 N N . GLY A 1 84 ? -0.722 1.080 -2.395 1.00 79.94 84 GLY A N 1
ATOM 698 C CA . GLY A 1 84 ? -1.826 0.430 -3.087 1.00 79.94 84 GLY A CA 1
ATOM 699 C C . GLY A 1 84 ? -1.701 -1.090 -3.188 1.00 79.94 84 GLY A C 1
ATOM 700 O O . GLY A 1 84 ? -2.417 -1.676 -4.004 1.00 79.94 84 GLY A O 1
ATOM 701 N N . ILE A 1 85 ? -0.827 -1.708 -2.387 1.00 85.88 85 ILE A N 1
ATOM 702 C CA . ILE A 1 85 ? -0.547 -3.148 -2.395 1.00 85.88 85 ILE A CA 1
ATOM 703 C C . ILE A 1 85 ? -1.721 -3.908 -1.760 1.00 85.88 85 ILE A C 1
ATOM 705 O O . ILE A 1 85 ? -2.285 -3.495 -0.749 1.00 85.88 85 ILE A O 1
ATOM 709 N N . GLY A 1 86 ? -2.124 -5.026 -2.367 1.00 84.56 86 GLY A N 1
ATOM 710 C CA . GLY A 1 86 ? -3.207 -5.858 -1.839 1.00 84.56 86 GLY A CA 1
ATOM 711 C C . GLY A 1 86 ? -2.787 -6.662 -0.603 1.00 84.56 86 GLY A C 1
ATOM 712 O O . GLY A 1 86 ? -1.642 -7.093 -0.500 1.00 84.56 86 GLY A O 1
ATOM 713 N N . ALA A 1 87 ? -3.730 -6.956 0.299 1.00 86.75 87 ALA A N 1
ATOM 714 C CA . ALA A 1 87 ? -3.459 -7.627 1.580 1.00 86.75 87 ALA A CA 1
ATOM 715 C C . ALA A 1 87 ? -2.658 -8.943 1.461 1.00 86.75 87 ALA A C 1
ATOM 717 O O . ALA A 1 87 ? -1.748 -9.189 2.250 1.00 86.75 87 ALA A O 1
ATOM 718 N N . ALA A 1 88 ? -2.949 -9.773 0.452 1.00 90.62 88 ALA A N 1
ATOM 719 C CA . ALA A 1 88 ? -2.230 -11.030 0.224 1.00 90.62 88 ALA A CA 1
ATOM 720 C C . ALA A 1 88 ? -0.763 -10.820 -0.197 1.00 90.62 88 ALA A C 1
ATOM 722 O O . ALA A 1 88 ? 0.098 -11.638 0.117 1.00 90.62 88 ALA A O 1
ATOM 723 N N . GLU A 1 89 ? -0.468 -9.738 -0.921 1.00 92.38 89 GLU A N 1
ATOM 724 C CA . GLU A 1 89 ? 0.903 -9.377 -1.279 1.00 92.38 89 GLU A CA 1
ATOM 725 C C . GLU A 1 89 ? 1.624 -8.725 -0.095 1.00 92.38 89 GLU A C 1
ATOM 727 O O . GLU A 1 89 ? 2.778 -9.059 0.156 1.00 92.38 89 GLU A O 1
ATOM 732 N N . ILE A 1 90 ? 0.931 -7.892 0.688 1.00 94.50 90 ILE A N 1
ATOM 733 C CA . ILE A 1 90 ? 1.475 -7.310 1.923 1.00 94.50 90 ILE A CA 1
ATOM 734 C C . ILE A 1 90 ? 1.959 -8.405 2.876 1.00 94.50 90 ILE A C 1
ATOM 736 O O . ILE A 1 90 ? 3.086 -8.333 3.355 1.00 94.50 90 ILE A O 1
ATOM 740 N N . GLN A 1 91 ? 1.162 -9.455 3.099 1.00 95.81 91 GLN A N 1
ATOM 741 C CA . GLN A 1 91 ? 1.571 -10.576 3.954 1.00 95.81 91 GLN A CA 1
ATOM 742 C C . GLN A 1 91 ? 2.875 -11.231 3.483 1.00 95.81 91 GLN A C 1
ATOM 744 O O . GLN A 1 91 ? 3.743 -11.525 4.300 1.00 95.81 91 GLN A O 1
ATOM 749 N N . LYS A 1 92 ? 3.045 -11.418 2.168 1.00 95.62 92 LYS A N 1
ATOM 750 C CA . LYS A 1 92 ? 4.284 -11.971 1.598 1.00 95.62 92 LYS A CA 1
ATOM 751 C C . LYS A 1 92 ? 5.461 -11.022 1.792 1.00 95.62 92 LYS A C 1
ATOM 753 O O . LYS A 1 92 ? 6.543 -11.462 2.159 1.00 95.62 92 LYS A O 1
ATOM 758 N N . ILE A 1 93 ? 5.247 -9.731 1.555 1.00 94.69 93 ILE A N 1
ATOM 759 C CA . ILE A 1 93 ? 6.276 -8.701 1.685 1.00 94.69 93 ILE A CA 1
ATOM 760 C C . ILE A 1 93 ? 6.762 -8.600 3.137 1.00 94.69 93 ILE A C 1
ATOM 762 O O . ILE A 1 93 ? 7.962 -8.577 3.370 1.00 94.69 93 ILE A O 1
ATOM 766 N N . ARG A 1 94 ? 5.862 -8.608 4.123 1.00 96.69 94 ARG A N 1
ATOM 767 C CA . ARG A 1 94 ? 6.225 -8.525 5.549 1.00 96.69 94 ARG A CA 1
ATOM 768 C C . ARG A 1 94 ? 6.962 -9.759 6.080 1.00 96.69 94 ARG A C 1
ATOM 770 O O . ARG A 1 94 ? 7.590 -9.684 7.124 1.00 96.69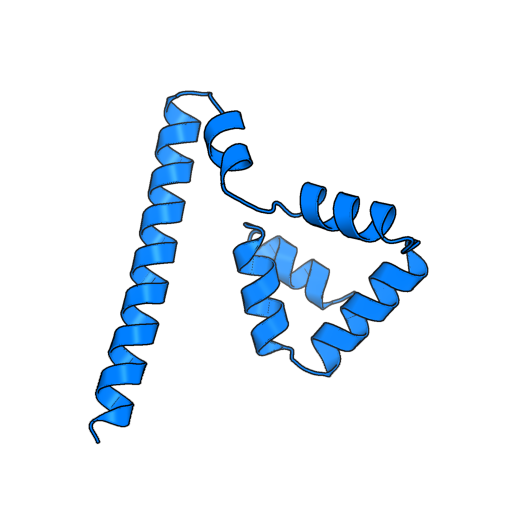 94 ARG A O 1
ATOM 777 N N . SER A 1 95 ? 6.905 -10.881 5.360 1.00 94.75 95 SER A N 1
ATOM 778 C CA . SER A 1 95 ? 7.649 -12.105 5.694 1.00 94.75 95 SER A CA 1
ATOM 779 C C . SER A 1 95 ? 9.059 -12.200 5.088 1.00 94.75 95 SER A C 1
ATOM 781 O O . SER A 1 95 ? 9.696 -13.243 5.231 1.00 94.75 95 SER A O 1
ATOM 783 N N . LEU A 1 96 ? 9.521 -11.164 4.373 1.00 90.38 96 LEU A N 1
ATOM 784 C CA . LEU A 1 96 ? 10.870 -11.078 3.787 1.00 90.38 96 LEU A CA 1
ATOM 785 C C . LEU A 1 96 ? 11.920 -10.672 4.824 1.00 90.38 96 LEU A C 1
ATOM 787 O O . LEU A 1 96 ? 13.048 -11.210 4.740 1.00 90.38 96 LEU A O 1
#

pLDDT: mean 88.54, std 8.25, range [60.16, 97.69]

Sequence (96 aa):
SQSRILKDHFDELEREIALLRKQQKAIVALLQEPELLEKNMVTKDRWVAIMKASGFDEAAMRTWHQKFEEMEPEEHQKFLESLGIGAAEIQKIRSL